Protein AF-R0I714-F1 (afdb_monomer)

Solvent-accessible surface area (backbone atoms only — not comparable to full-atom values): 9936 Å² total; per-residue (Å²): 133,70,72,75,66,57,67,72,64,49,61,64,54,53,51,52,48,55,52,47,51,56,50,51,52,51,59,64,67,69,52,61,65,63,54,53,50,52,55,47,52,52,50,51,52,53,51,48,51,53,49,47,53,62,53,69,53,57,69,71,61,50,58,74,69,67,48,55,86,75,44,85,78,57,79,64,61,63,54,65,54,48,54,62,49,51,50,52,53,49,51,53,48,51,52,52,50,49,52,51,51,48,61,71,73,42,77,63,95,84,40,68,73,78,76,47,61,96,81,62,38,73,67,66,54,86,66,41,77,78,64,80,80,79,93,74,74,83,76,80,90,53,58,78,53,70,67,58,50,50,46,70,74,67,46,71,90,73,76,120

Foldseek 3Di:
DVPVVVVVVPPVVVVVVVVVVVVVVVVVVPPPVVVVVVVVVVVVVVVVVVLCCVLPPDPVVVVVVVCVVVCPPPPDSVCSVVVVVVVVVVVVVVVVVVVVVCCVVDDDPPDVPVQDDPPAFDDPVVVVVVDPDDDDDDDPDGDDTPVNVCCVVPVCPPVD

Mean predicted aligned error: 18.08 Å

Structure (mmCIF, N/CA/C/O backbone):
data_AF-R0I714-F1
#
_entry.id   AF-R0I714-F1
#
loop_
_atom_site.group_PDB
_atom_site.id
_atom_site.type_symbol
_atom_site.label_atom_id
_atom_site.label_alt_id
_atom_site.label_comp_id
_atom_site.label_asym_id
_atom_site.label_entity_id
_atom_site.label_seq_id
_atom_site.pdbx_PDB_ins_code
_atom_site.Cartn_x
_atom_site.Cartn_y
_atom_site.Cartn_z
_atom_site.occupancy
_atom_site.B_iso_or_equiv
_atom_site.auth_seq_id
_atom_site.auth_comp_id
_atom_site.auth_asym_id
_atom_site.auth_atom_id
_atom_site.pdbx_PDB_model_num
ATOM 1 N N . MET A 1 1 ? -26.886 67.408 -9.185 1.00 51.81 1 MET A N 1
ATOM 2 C CA . MET A 1 1 ? -27.676 66.279 -8.641 1.00 51.81 1 MET A CA 1
ATOM 3 C C . MET A 1 1 ? -27.502 64.977 -9.432 1.00 51.81 1 MET A C 1
ATOM 5 O O . MET A 1 1 ? -28.109 63.992 -9.044 1.00 51.81 1 MET A O 1
ATOM 9 N N . GLU A 1 2 ? -26.657 64.922 -10.473 1.00 54.59 2 GLU A N 1
ATOM 10 C CA . GLU A 1 2 ? -26.394 63.680 -11.233 1.00 54.59 2 GLU A CA 1
ATOM 11 C C . GLU A 1 2 ? -25.050 63.003 -10.899 1.00 54.59 2 GLU A C 1
ATOM 13 O O . GLU A 1 2 ? -24.842 61.857 -11.273 1.00 54.59 2 GLU A O 1
ATOM 18 N N . GLU A 1 3 ? -24.162 63.650 -10.138 1.00 53.91 3 GLU A N 1
ATOM 19 C CA . GLU A 1 3 ? -22.820 63.111 -9.841 1.00 53.91 3 GLU A CA 1
ATOM 20 C C . GLU A 1 3 ? -22.815 62.071 -8.696 1.00 53.91 3 GLU A C 1
ATOM 22 O O . GLU A 1 3 ? -22.030 61.127 -8.697 1.00 53.91 3 GLU A O 1
ATOM 27 N N . GLU A 1 4 ? -23.776 62.155 -7.771 1.00 50.03 4 GLU A N 1
ATOM 28 C CA . GLU A 1 4 ? -23.933 61.211 -6.648 1.00 50.03 4 GLU A CA 1
ATOM 29 C C . GLU A 1 4 ? -24.564 59.864 -7.069 1.00 50.03 4 GLU A C 1
ATOM 31 O O . GLU A 1 4 ? -24.486 58.873 -6.342 1.00 50.03 4 GLU A O 1
ATOM 36 N N . ALA A 1 5 ? -25.178 59.789 -8.258 1.00 55.50 5 ALA A N 1
ATOM 37 C CA . ALA A 1 5 ? -25.836 58.573 -8.748 1.00 55.50 5 ALA A CA 1
ATOM 38 C C . ALA A 1 5 ? -24.865 57.580 -9.419 1.00 55.50 5 ALA A C 1
ATOM 40 O O . ALA A 1 5 ? -25.139 56.376 -9.454 1.00 55.50 5 ALA A O 1
ATOM 41 N N . ASP A 1 6 ? -23.716 58.052 -9.915 1.00 54.34 6 ASP A N 1
ATOM 42 C CA . ASP A 1 6 ? -22.727 57.206 -10.595 1.00 54.34 6 ASP A CA 1
ATOM 43 C C . ASP A 1 6 ? -21.733 56.539 -9.629 1.00 54.34 6 ASP A C 1
ATOM 45 O O . ASP A 1 6 ? -21.262 55.421 -9.885 1.00 54.34 6 ASP A O 1
ATOM 49 N N . LEU A 1 7 ? -21.488 57.141 -8.458 1.00 53.38 7 LEU A N 1
ATOM 50 C CA . LEU A 1 7 ? -20.601 56.574 -7.435 1.00 53.38 7 LEU A CA 1
ATOM 51 C C . LEU A 1 7 ? -21.144 55.257 -6.844 1.00 53.38 7 LEU A C 1
ATOM 53 O O . LEU A 1 7 ? -20.379 54.352 -6.502 1.00 53.38 7 LEU A O 1
ATOM 57 N N . ALA A 1 8 ? -22.471 55.095 -6.796 1.00 56.25 8 ALA A N 1
ATOM 58 C CA . ALA A 1 8 ? -23.137 53.916 -6.236 1.00 56.25 8 ALA A CA 1
ATOM 59 C C . ALA A 1 8 ? -23.210 52.712 -7.202 1.00 56.25 8 ALA A C 1
ATOM 61 O O . ALA A 1 8 ? -23.513 51.589 -6.786 1.00 56.25 8 ALA A O 1
ATOM 62 N N . LYS A 1 9 ? -22.906 52.902 -8.495 1.00 55.47 9 LYS A N 1
ATOM 63 C CA . LYS A 1 9 ? -22.974 51.850 -9.535 1.00 55.47 9 LYS A CA 1
ATOM 64 C C . LYS A 1 9 ? -21.632 51.142 -9.775 1.00 55.47 9 LYS A C 1
ATOM 66 O O . LYS A 1 9 ? -21.554 50.170 -10.536 1.00 55.47 9 LYS A O 1
ATOM 71 N N . SER A 1 10 ? -20.575 51.630 -9.133 1.00 56.62 10 SER A N 1
ATOM 72 C CA . SER A 1 10 ? -19.199 51.123 -9.198 1.00 56.62 10 SER A CA 1
ATOM 73 C C . SER A 1 10 ? -18.916 49.883 -8.319 1.00 56.62 10 SER A C 1
ATOM 75 O O . SER A 1 10 ? -18.269 48.951 -8.805 1.00 56.62 10 SER A O 1
ATOM 77 N N . PRO A 1 11 ? -19.454 49.747 -7.085 1.00 62.03 11 PRO A N 1
ATOM 78 C CA . PRO A 1 11 ? -19.055 48.670 -6.169 1.00 62.03 11 PRO A CA 1
ATOM 79 C C . PRO A 1 11 ? -19.379 47.267 -6.694 1.00 62.03 11 PRO A C 1
ATOM 81 O O . PRO A 1 11 ? -18.570 46.346 -6.605 1.00 62.03 11 PRO A O 1
ATOM 84 N N . ARG A 1 12 ? -20.557 47.102 -7.312 1.00 64.75 12 ARG A N 1
ATOM 85 C CA . ARG A 1 12 ? -21.018 45.802 -7.828 1.00 64.75 12 ARG A CA 1
ATOM 86 C C . ARG A 1 12 ? -20.243 45.337 -9.060 1.00 64.75 12 ARG A C 1
ATOM 88 O O . ARG A 1 12 ? -20.105 44.133 -9.263 1.00 64.75 12 ARG A O 1
ATOM 95 N N . ARG A 1 13 ? -19.734 46.269 -9.875 1.00 66.62 13 ARG A N 1
ATOM 96 C CA . ARG A 1 13 ? -18.876 45.948 -11.028 1.00 66.62 13 ARG A CA 1
ATOM 97 C C . ARG A 1 13 ? -17.530 45.407 -10.562 1.00 66.62 13 ARG A C 1
ATOM 99 O O . ARG A 1 13 ? -17.100 44.374 -11.060 1.00 66.62 13 ARG A O 1
ATOM 106 N N . ASN A 1 14 ? -16.935 46.046 -9.559 1.00 64.25 14 ASN A N 1
ATOM 107 C CA . ASN A 1 14 ? -15.678 45.592 -8.969 1.00 64.25 14 ASN A CA 1
ATOM 108 C C . ASN A 1 14 ? -15.841 44.237 -8.271 1.00 64.25 14 ASN A C 1
ATOM 110 O O . ASN A 1 14 ? -15.010 43.359 -8.457 1.00 64.25 14 ASN A O 1
ATOM 114 N N . LEU A 1 15 ? -16.956 44.005 -7.571 1.00 66.88 15 LEU A N 1
ATOM 115 C CA . LEU A 1 15 ? -17.212 42.726 -6.903 1.00 66.88 15 LEU A CA 1
ATOM 116 C C . LEU A 1 15 ? -17.439 41.565 -7.887 1.00 66.88 15 LEU A C 1
ATOM 118 O O . LEU A 1 15 ? -16.964 40.458 -7.652 1.00 66.88 15 LEU A O 1
ATOM 122 N N . ARG A 1 16 ? -18.133 41.809 -9.010 1.00 68.75 16 ARG A N 1
ATOM 123 C CA . ARG A 1 16 ? -18.274 40.807 -10.083 1.00 68.75 16 ARG A CA 1
ATOM 124 C C . ARG A 1 16 ? -16.946 40.516 -10.773 1.00 68.75 16 ARG A C 1
ATOM 126 O O . ARG A 1 16 ? -16.712 39.370 -11.128 1.00 68.75 16 ARG A O 1
ATOM 133 N N . ARG A 1 17 ? -16.095 41.530 -10.936 1.00 67.94 17 ARG A N 1
ATOM 134 C CA . ARG A 1 17 ? -14.755 41.378 -11.510 1.00 67.94 17 ARG A CA 1
ATOM 135 C C . ARG A 1 17 ? -13.843 40.566 -10.590 1.00 67.94 17 ARG A C 1
ATOM 137 O O . ARG A 1 17 ? -13.312 39.565 -11.029 1.00 67.94 17 ARG A O 1
ATOM 144 N N . ILE A 1 18 ? -13.792 40.902 -9.299 1.00 66.19 18 ILE A N 1
ATOM 145 C CA . ILE A 1 18 ? -13.013 40.167 -8.285 1.00 66.19 18 ILE A CA 1
ATOM 146 C C . ILE A 1 18 ? -13.509 38.723 -8.136 1.00 66.19 18 ILE A C 1
ATOM 148 O O . ILE A 1 18 ? -12.709 37.803 -8.002 1.00 66.19 18 ILE A O 1
ATOM 152 N N . LYS A 1 19 ? -14.829 38.498 -8.179 1.00 70.44 19 LYS A N 1
ATOM 153 C CA . LYS A 1 19 ? -15.388 37.142 -8.122 1.00 70.44 19 LYS A CA 1
ATOM 154 C C . LYS A 1 19 ? -15.152 36.350 -9.413 1.00 70.44 19 LYS A C 1
ATOM 156 O O . LYS A 1 19 ? -15.001 35.139 -9.334 1.00 70.44 19 LYS A O 1
ATOM 161 N N . GLY A 1 20 ? -15.127 37.013 -10.570 1.00 63.97 20 GLY A N 1
ATOM 162 C CA . GLY A 1 20 ? -14.794 36.403 -11.859 1.00 63.97 20 GLY A CA 1
ATOM 163 C C . GLY A 1 20 ? -13.321 36.009 -11.949 1.00 63.97 20 GLY A C 1
ATOM 164 O O . GLY A 1 20 ? -13.039 34.857 -12.260 1.00 63.97 20 GLY A O 1
ATOM 165 N N . ASP A 1 21 ? -12.419 36.921 -11.577 1.00 68.62 21 ASP A N 1
ATOM 166 C CA . ASP A 1 21 ? -10.972 36.675 -11.530 1.00 68.62 21 ASP A CA 1
ATOM 167 C C . ASP A 1 21 ? -10.657 35.565 -10.513 1.00 68.62 21 ASP A C 1
ATOM 169 O O . ASP A 1 21 ? -10.041 34.570 -10.864 1.00 68.62 21 ASP A O 1
ATOM 173 N N . GLY A 1 22 ? -11.218 35.617 -9.296 1.00 61.88 22 GLY A N 1
ATOM 174 C CA . GLY A 1 22 ? -11.010 34.561 -8.294 1.00 61.88 22 GLY A CA 1
ATOM 175 C C . GLY A 1 22 ? -11.587 33.184 -8.670 1.00 61.88 22 GLY A C 1
ATOM 176 O O . GLY A 1 22 ? -11.073 32.156 -8.225 1.00 61.88 22 GLY A O 1
ATOM 177 N N . MET A 1 23 ? -12.640 33.130 -9.496 1.00 63.75 23 MET A N 1
ATOM 178 C CA . MET A 1 23 ? -13.200 31.870 -10.014 1.00 63.75 23 MET A CA 1
ATOM 179 C C . MET A 1 23 ? -12.353 31.309 -11.170 1.00 63.75 23 MET A C 1
ATOM 181 O O . MET A 1 23 ? -12.155 30.102 -11.258 1.00 63.75 23 MET A O 1
ATOM 185 N N . GLN A 1 24 ? -11.818 32.176 -12.035 1.00 61.81 24 GLN A N 1
ATOM 186 C CA . GLN A 1 24 ? -10.917 31.784 -13.124 1.00 61.81 24 GLN A CA 1
ATOM 187 C C . GLN A 1 24 ? -9.542 31.358 -12.605 1.00 61.81 24 GLN A C 1
ATOM 189 O O . GLN A 1 24 ? -8.997 30.359 -13.072 1.00 61.81 24 GLN A O 1
ATOM 194 N N . ASP A 1 25 ? -9.020 32.048 -11.594 1.00 61.53 25 ASP A N 1
ATOM 195 C CA . ASP A 1 25 ? -7.762 31.701 -10.939 1.00 61.53 25 ASP A CA 1
ATOM 196 C C . ASP A 1 25 ? -7.883 30.355 -10.213 1.00 61.53 25 ASP A C 1
ATOM 198 O O . ASP A 1 25 ? -6.986 29.520 -10.300 1.00 61.53 25 ASP A O 1
ATOM 202 N N . SER A 1 26 ? -9.021 30.081 -9.564 1.00 59.53 26 SER A N 1
ATOM 203 C CA . SER A 1 26 ? -9.271 28.778 -8.928 1.00 59.53 26 SER A CA 1
ATOM 204 C C . SER A 1 26 ? -9.474 27.641 -9.939 1.00 59.53 26 SER A C 1
ATOM 206 O O . SER A 1 26 ? -8.970 26.542 -9.708 1.00 59.53 26 SER A O 1
ATOM 208 N N . GLU A 1 27 ? -10.103 27.886 -11.094 1.00 60.78 27 GLU A N 1
ATOM 209 C CA . GLU A 1 27 ? -10.151 26.914 -12.198 1.00 60.78 27 GLU A CA 1
ATOM 210 C C . GLU A 1 27 ? -8.773 26.672 -12.834 1.00 60.78 27 GLU A C 1
ATOM 212 O O . GLU A 1 27 ? -8.447 25.529 -13.167 1.00 60.78 27 GLU A O 1
ATOM 217 N N . MET A 1 28 ? -7.936 27.707 -12.966 1.00 57.12 28 MET A N 1
ATOM 218 C CA . MET A 1 28 ? -6.572 27.590 -13.494 1.00 57.12 28 MET A CA 1
ATOM 219 C C . MET A 1 28 ? -5.634 26.866 -12.507 1.00 57.12 28 MET A C 1
ATOM 221 O O . MET A 1 28 ? -4.782 26.084 -12.928 1.00 57.12 28 MET A O 1
ATOM 225 N N . ILE A 1 29 ? -5.841 27.036 -11.195 1.00 56.34 29 ILE A N 1
ATOM 226 C CA . ILE A 1 29 ? -5.113 26.331 -10.121 1.00 56.34 29 ILE A CA 1
ATOM 227 C C . ILE A 1 29 ? -5.559 24.859 -9.987 1.00 56.34 29 ILE A C 1
ATOM 229 O O . ILE A 1 29 ? -4.813 24.031 -9.467 1.00 56.34 29 ILE A O 1
ATOM 233 N N . SER A 1 30 ? -6.735 24.491 -10.505 1.00 58.34 30 SER A N 1
ATOM 234 C CA . SER A 1 30 ? -7.341 23.163 -10.308 1.00 58.34 30 SER A CA 1
ATOM 235 C C . SER A 1 30 ? -6.846 22.029 -11.222 1.00 58.34 30 SER A C 1
ATOM 237 O O . SER A 1 30 ? -7.356 20.920 -11.104 1.00 58.34 30 SER A O 1
ATOM 239 N N . LYS A 1 31 ? -5.880 22.248 -12.125 1.00 64.00 31 LYS A N 1
ATOM 240 C CA . LYS A 1 31 ? -5.484 21.234 -13.136 1.00 64.00 31 LYS A CA 1
ATOM 241 C C . LYS A 1 31 ? -4.000 20.836 -13.256 1.00 64.00 31 LYS A C 1
ATOM 243 O O . LYS A 1 31 ? -3.709 19.977 -14.088 1.00 64.00 31 LYS A O 1
ATOM 248 N N . PRO A 1 32 ? -3.024 21.359 -12.483 1.00 69.19 32 PRO A N 1
ATOM 249 C CA . PRO A 1 32 ? -1.642 20.917 -12.653 1.00 69.19 32 PRO A CA 1
ATOM 250 C C . PRO A 1 32 ? -1.417 19.489 -12.125 1.00 69.19 32 PRO A C 1
ATOM 252 O O . PRO A 1 32 ? -0.618 18.744 -12.688 1.00 69.19 32 PRO A O 1
ATOM 255 N N . TYR A 1 33 ? -2.134 19.072 -11.075 1.00 76.00 33 TYR A N 1
ATOM 256 C CA . TYR A 1 33 ? -1.906 17.777 -10.419 1.00 76.00 33 TYR A CA 1
ATOM 257 C C . TYR A 1 33 ? -2.328 16.571 -11.271 1.00 76.00 33 TYR A C 1
ATOM 259 O O . TYR A 1 33 ? -1.692 15.524 -11.177 1.00 76.00 33 TYR A O 1
ATOM 267 N N . GLU A 1 34 ? -3.340 16.705 -12.133 1.00 83.62 34 GLU A N 1
ATOM 268 C CA . GLU A 1 34 ? -3.769 15.626 -13.037 1.00 83.62 34 GLU A CA 1
ATOM 269 C C . GLU A 1 34 ? -2.674 15.295 -14.057 1.00 83.62 34 GLU A C 1
ATOM 271 O O . GLU A 1 34 ? -2.371 14.128 -14.308 1.00 83.62 34 GLU A O 1
ATOM 276 N N . VAL A 1 35 ? -2.013 16.329 -14.587 1.00 88.69 35 VAL A N 1
ATOM 277 C CA . VAL A 1 35 ? -0.918 16.179 -15.552 1.00 88.69 35 VAL A CA 1
ATOM 278 C C . VAL A 1 35 ? 0.316 15.584 -14.879 1.00 88.69 35 VAL A C 1
ATOM 280 O O . VAL A 1 35 ? 0.904 14.644 -15.412 1.00 88.69 35 VAL A O 1
ATOM 283 N N . TYR A 1 36 ? 0.690 16.068 -13.689 1.00 90.88 36 TYR A N 1
ATOM 284 C CA . TYR A 1 36 ? 1.805 15.483 -12.936 1.00 90.88 36 TYR A CA 1
ATOM 285 C C . TYR A 1 36 ? 1.534 14.028 -12.543 1.00 90.88 36 TYR A C 1
ATOM 287 O O . TYR A 1 36 ? 2.438 13.200 -12.638 1.00 90.88 36 TYR A O 1
ATOM 295 N N . GLY A 1 37 ? 0.298 13.696 -12.162 1.00 90.75 37 GLY A N 1
ATOM 296 C CA . GLY A 1 37 ? -0.116 12.324 -11.872 1.00 90.75 37 GLY A CA 1
ATOM 297 C C . GLY A 1 37 ? -0.037 11.422 -13.102 1.00 90.75 37 GLY A C 1
ATOM 298 O O . GLY A 1 37 ? 0.505 10.321 -13.022 1.00 90.75 37 GLY A O 1
ATOM 299 N N . PHE A 1 38 ? -0.493 11.905 -14.259 1.00 92.44 38 PHE A N 1
ATOM 300 C CA . PHE A 1 38 ? -0.419 11.164 -15.516 1.00 92.44 38 PHE A CA 1
ATOM 301 C C . PHE A 1 38 ? 1.030 10.913 -15.951 1.00 92.44 38 PHE A C 1
ATOM 303 O O . PHE A 1 38 ? 1.421 9.765 -16.165 1.00 92.44 38 PHE A O 1
ATOM 310 N N . VAL A 1 39 ? 1.855 11.963 -16.008 1.00 95.56 39 VAL A N 1
ATOM 311 C CA . VAL A 1 39 ? 3.276 11.849 -16.372 1.00 95.56 39 VAL A CA 1
ATOM 312 C C . VAL A 1 39 ? 4.016 10.966 -15.368 1.00 95.56 39 VAL A C 1
ATOM 314 O O . VAL A 1 39 ? 4.766 10.075 -15.766 1.00 95.56 39 VAL A O 1
ATOM 317 N N . GLY A 1 40 ? 3.754 11.157 -14.073 1.00 94.06 40 GLY A N 1
ATOM 318 C CA . GLY A 1 40 ? 4.297 10.333 -13.001 1.00 94.06 40 GLY A CA 1
ATOM 319 C C . GLY A 1 40 ? 3.922 8.860 -13.150 1.00 94.06 40 GLY A C 1
ATOM 320 O O . GLY A 1 40 ? 4.790 8.010 -12.991 1.00 94.06 40 GLY A O 1
ATOM 321 N N . SER A 1 41 ? 2.676 8.550 -13.523 1.00 94.62 41 SER A N 1
ATOM 322 C CA . SER A 1 41 ? 2.208 7.170 -13.714 1.00 94.62 41 SER A CA 1
ATOM 323 C C . SER A 1 41 ? 2.911 6.452 -14.871 1.00 94.62 41 SER A C 1
ATOM 325 O O . SER A 1 41 ? 3.285 5.288 -14.748 1.00 94.62 41 SER A O 1
ATOM 327 N N . ILE A 1 42 ? 3.165 7.145 -15.984 1.00 96.31 42 ILE A N 1
ATOM 328 C CA . ILE A 1 42 ? 3.912 6.568 -17.110 1.00 96.31 42 ILE A CA 1
ATOM 329 C C . ILE A 1 42 ? 5.368 6.350 -16.699 1.00 96.31 42 ILE A C 1
ATOM 331 O O . ILE A 1 42 ? 5.945 5.295 -16.965 1.00 96.31 42 ILE A O 1
ATOM 335 N N . LEU A 1 43 ? 5.956 7.336 -16.021 1.00 97.06 43 LEU A N 1
ATOM 336 C CA . LEU A 1 43 ? 7.350 7.295 -15.603 1.00 97.06 43 LEU A CA 1
ATOM 337 C C . LEU A 1 43 ? 7.593 6.188 -14.569 1.00 97.06 43 LEU A C 1
ATOM 339 O O . LEU A 1 43 ? 8.600 5.492 -14.666 1.00 97.06 43 LEU A O 1
ATOM 343 N N . THR A 1 44 ? 6.657 5.950 -13.645 1.00 94.88 44 THR A N 1
ATOM 344 C CA . THR A 1 44 ? 6.742 4.837 -12.688 1.00 94.88 44 THR A CA 1
ATOM 345 C C . THR A 1 44 ? 6.607 3.482 -13.367 1.00 94.88 44 THR A C 1
ATOM 347 O O . THR A 1 44 ? 7.384 2.585 -13.044 1.00 94.88 44 THR A O 1
ATOM 350 N N . VAL A 1 45 ? 5.697 3.316 -14.333 1.00 95.12 45 VAL A N 1
ATOM 351 C CA . VAL A 1 45 ? 5.572 2.066 -15.105 1.00 95.12 45 VAL A CA 1
ATOM 352 C C . VAL A 1 45 ? 6.855 1.781 -15.886 1.00 95.12 45 VAL A C 1
ATOM 354 O O . VAL A 1 45 ? 7.419 0.695 -15.760 1.00 95.12 45 VAL A O 1
ATOM 357 N N . VAL A 1 46 ? 7.362 2.760 -16.641 1.00 95.75 46 VAL A N 1
ATOM 358 C CA . VAL A 1 46 ? 8.594 2.605 -17.431 1.00 95.75 46 VAL A CA 1
ATOM 359 C C . VAL A 1 46 ? 9.795 2.323 -16.529 1.00 95.75 46 VAL A C 1
ATOM 361 O O . VAL A 1 46 ? 10.540 1.375 -16.780 1.00 95.75 46 VAL A O 1
ATOM 364 N N . ALA A 1 47 ? 9.965 3.091 -15.449 1.00 91.88 47 ALA A N 1
ATOM 365 C CA . ALA A 1 47 ? 11.046 2.880 -14.492 1.00 91.88 47 ALA A CA 1
ATOM 366 C C . ALA A 1 47 ? 10.963 1.495 -13.838 1.00 91.88 47 ALA A C 1
ATOM 368 O O . ALA A 1 47 ? 11.986 0.836 -13.675 1.00 91.88 47 ALA A O 1
ATOM 369 N N . THR A 1 48 ? 9.754 1.022 -13.524 1.00 88.62 48 THR A N 1
ATOM 370 C CA . THR A 1 48 ? 9.533 -0.304 -12.936 1.00 88.62 48 THR A CA 1
ATOM 371 C C . THR A 1 48 ? 9.891 -1.411 -13.922 1.00 88.62 48 THR A C 1
ATOM 373 O O . THR A 1 48 ? 10.564 -2.361 -13.542 1.00 88.62 48 THR A O 1
ATOM 376 N N . VAL A 1 49 ? 9.519 -1.291 -15.198 1.00 89.88 49 VAL A N 1
ATOM 377 C CA . VAL A 1 49 ? 9.900 -2.276 -16.225 1.00 89.88 49 VAL A CA 1
ATOM 378 C C . VAL A 1 49 ? 11.421 -2.333 -16.389 1.00 89.88 49 VAL A C 1
ATOM 380 O O . VAL A 1 49 ? 11.989 -3.423 -16.372 1.00 89.88 49 VAL A O 1
ATOM 383 N N . ILE A 1 50 ? 12.097 -1.183 -16.475 1.00 87.69 50 ILE A N 1
ATOM 384 C CA . ILE A 1 50 ? 13.567 -1.120 -16.559 1.00 87.69 50 ILE A CA 1
ATOM 385 C C . ILE A 1 50 ? 14.210 -1.731 -15.305 1.00 87.69 50 ILE A C 1
ATOM 387 O O . ILE A 1 50 ? 15.150 -2.518 -15.413 1.00 87.69 50 ILE A O 1
ATOM 391 N N . PHE A 1 51 ? 13.680 -1.414 -14.122 1.00 84.06 51 PHE A N 1
ATOM 392 C CA . PHE A 1 51 ? 14.143 -1.956 -12.847 1.00 84.06 51 PHE A CA 1
ATOM 393 C C . PHE A 1 51 ? 13.985 -3.479 -12.765 1.00 84.06 51 PHE A C 1
ATOM 395 O O . PHE A 1 51 ? 14.905 -4.164 -12.323 1.00 84.06 51 PHE A O 1
ATOM 402 N N . LEU A 1 52 ? 12.859 -4.024 -13.231 1.00 83.56 52 LEU A N 1
ATOM 403 C CA . LEU A 1 52 ? 12.625 -5.467 -13.277 1.00 83.56 52 LEU A CA 1
ATOM 404 C C . LEU A 1 52 ? 13.562 -6.148 -14.276 1.00 83.56 52 LEU A C 1
ATOM 406 O O . LEU A 1 52 ? 14.178 -7.153 -13.937 1.00 83.56 52 LEU A O 1
ATOM 410 N N . ILE A 1 53 ? 13.734 -5.591 -15.478 1.00 84.00 53 ILE A N 1
ATOM 411 C CA . ILE A 1 53 ? 14.689 -6.126 -16.459 1.00 84.00 53 ILE A CA 1
ATOM 412 C C . ILE A 1 53 ? 16.092 -6.175 -15.847 1.00 84.00 53 ILE A C 1
ATOM 414 O O . ILE A 1 53 ? 16.763 -7.198 -15.937 1.00 84.00 53 ILE A O 1
ATOM 418 N N . TRP A 1 54 ? 16.514 -5.108 -15.169 1.00 81.75 54 TRP A N 1
ATOM 419 C CA . TRP A 1 54 ? 17.803 -5.059 -14.488 1.00 81.75 54 TRP A CA 1
ATOM 420 C C . TRP A 1 54 ? 17.918 -6.084 -13.338 1.00 81.75 54 TRP A C 1
ATOM 422 O O . TRP A 1 54 ? 18.924 -6.790 -13.241 1.00 81.75 54 TRP A O 1
ATOM 432 N N . GLY A 1 55 ? 16.888 -6.202 -12.493 1.00 81.50 55 GLY A N 1
ATOM 433 C CA . GLY A 1 55 ? 16.878 -7.101 -11.335 1.00 81.50 55 GLY A CA 1
ATOM 434 C C . GLY A 1 55 ? 16.815 -8.590 -11.696 1.00 81.50 55 GLY A C 1
ATOM 435 O O . GLY A 1 55 ? 17.408 -9.408 -10.995 1.00 81.50 55 GLY A O 1
ATOM 436 N N . TYR A 1 56 ? 16.145 -8.941 -12.798 1.00 77.62 56 TYR A N 1
ATOM 437 C CA . TYR A 1 56 ? 15.971 -10.326 -13.256 1.00 77.62 56 TYR A CA 1
ATOM 438 C C . TYR A 1 56 ? 16.946 -10.746 -14.368 1.00 77.62 56 TYR A C 1
ATOM 440 O O . TYR A 1 56 ? 17.028 -11.935 -14.681 1.00 77.62 56 TYR A O 1
ATOM 448 N N . ALA A 1 57 ? 17.704 -9.821 -14.968 1.00 77.44 57 ALA A N 1
ATOM 449 C CA . ALA A 1 57 ? 18.703 -10.171 -15.974 1.00 77.44 57 ALA A CA 1
ATOM 450 C C . ALA A 1 57 ? 19.819 -11.052 -15.367 1.00 77.44 57 ALA A C 1
ATOM 452 O O . ALA A 1 57 ? 20.437 -10.670 -14.359 1.00 77.44 57 ALA A O 1
ATOM 453 N N . PRO A 1 58 ? 20.132 -12.212 -15.977 1.00 72.81 58 PRO A N 1
ATOM 454 C CA . PRO A 1 58 ? 21.217 -13.068 -15.513 1.00 72.81 58 PRO A CA 1
ATOM 455 C C . PRO A 1 58 ? 22.572 -12.372 -15.710 1.00 72.81 58 PRO A C 1
ATOM 457 O O . PRO A 1 58 ? 22.775 -11.632 -16.672 1.00 72.81 58 PRO A O 1
ATOM 460 N N . GLU A 1 59 ? 23.515 -12.617 -14.796 1.00 66.94 59 GLU A N 1
ATOM 461 C CA . GLU A 1 59 ? 24.871 -12.033 -14.820 1.00 66.94 59 GLU A CA 1
ATOM 462 C C . GLU A 1 59 ? 25.608 -12.266 -16.145 1.00 66.94 59 GLU A C 1
ATOM 464 O O . GLU A 1 59 ? 26.258 -11.358 -16.654 1.00 66.94 59 GLU A O 1
ATOM 469 N N . MET A 1 60 ? 25.375 -13.413 -16.783 1.00 63.53 60 MET A N 1
ATOM 470 C CA . MET A 1 60 ? 25.973 -13.777 -18.072 1.00 63.53 60 MET A CA 1
ATOM 471 C C . MET A 1 60 ? 25.626 -12.792 -19.208 1.00 63.53 60 MET A C 1
ATOM 473 O O . MET A 1 60 ? 26.458 -12.514 -20.069 1.00 63.53 60 MET A O 1
ATOM 477 N N . LEU A 1 61 ? 24.409 -12.228 -19.215 1.00 64.38 61 LEU A N 1
ATOM 478 C CA . LEU A 1 61 ? 23.991 -11.241 -20.223 1.00 64.38 61 LEU A CA 1
ATOM 479 C C . LEU A 1 61 ? 24.636 -9.871 -19.973 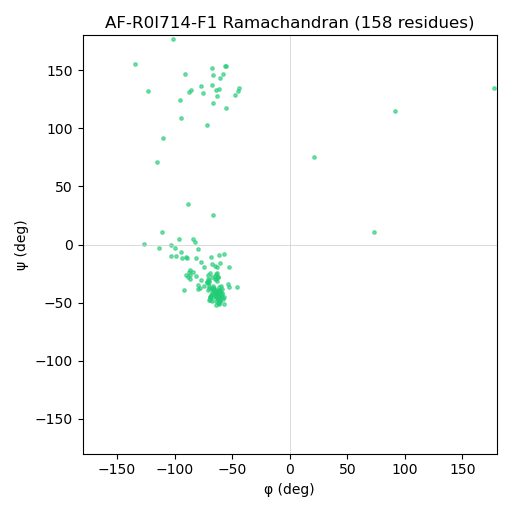1.00 64.38 61 LEU A C 1
ATOM 481 O O . LEU A 1 61 ? 25.015 -9.183 -20.920 1.00 64.38 61 LEU A O 1
ATOM 485 N N . LEU A 1 62 ? 24.814 -9.500 -18.705 1.00 64.94 62 LEU A N 1
ATOM 486 C CA . LEU A 1 62 ? 25.435 -8.238 -18.292 1.00 64.94 62 LEU A CA 1
ATOM 487 C C . LEU A 1 62 ? 26.940 -8.212 -18.591 1.00 64.94 62 LEU A C 1
ATOM 489 O O . LEU A 1 62 ? 27.463 -7.182 -19.020 1.00 64.94 62 LEU A O 1
ATOM 493 N N . GLU A 1 63 ? 27.613 -9.351 -18.427 1.00 64.56 63 GLU A N 1
ATOM 494 C CA . GLU A 1 63 ? 29.021 -9.527 -18.796 1.00 64.56 63 GLU A CA 1
ATOM 495 C C . GLU A 1 63 ? 29.227 -9.422 -20.315 1.00 64.56 63 GLU A C 1
ATOM 497 O O . GLU A 1 63 ? 30.163 -8.759 -20.765 1.00 64.56 63 GLU A O 1
ATOM 502 N N . SER A 1 64 ? 28.314 -9.989 -21.115 1.00 62.84 64 SER A N 1
ATOM 503 C CA . SER A 1 64 ? 28.391 -9.952 -22.585 1.00 62.84 64 SER A CA 1
ATOM 504 C C . SER A 1 64 ? 28.163 -8.561 -23.202 1.00 62.84 64 SER A C 1
ATOM 506 O O . SER A 1 64 ? 28.663 -8.279 -24.288 1.00 62.84 64 SER A O 1
ATOM 508 N N . LEU A 1 65 ? 27.449 -7.669 -22.504 1.00 66.06 65 LEU A N 1
ATOM 509 C CA . LEU A 1 65 ? 27.120 -6.311 -22.960 1.00 66.06 65 LEU A CA 1
ATOM 510 C C . LEU A 1 65 ? 28.232 -5.276 -22.686 1.00 66.06 65 LEU A C 1
ATOM 512 O O . LEU A 1 65 ? 28.040 -4.088 -22.935 1.00 66.06 65 LEU A O 1
ATOM 516 N N . GLY A 1 66 ? 29.398 -5.694 -22.175 1.00 59.53 66 GLY A N 1
ATOM 517 C CA . GLY A 1 66 ? 30.556 -4.809 -21.972 1.00 59.53 66 GLY A CA 1
ATOM 518 C C . GLY A 1 66 ? 30.422 -3.823 -20.803 1.00 59.53 66 GLY A C 1
ATOM 519 O O . GLY A 1 66 ? 31.259 -2.939 -20.637 1.00 59.53 66 GLY A O 1
ATOM 520 N N . ILE A 1 67 ? 29.407 -3.985 -19.949 1.00 58.47 67 ILE A N 1
ATOM 521 C CA . ILE A 1 67 ? 29.120 -3.090 -18.810 1.00 58.47 67 ILE A CA 1
ATOM 522 C C . ILE A 1 67 ? 30.028 -3.392 -17.594 1.00 58.47 67 ILE A C 1
ATOM 524 O O . ILE A 1 67 ? 30.031 -2.662 -16.605 1.00 58.47 67 ILE A O 1
ATOM 528 N N . SER A 1 68 ? 30.866 -4.431 -17.685 1.00 56.50 68 SER A N 1
ATOM 529 C CA . SER A 1 68 ? 31.798 -4.900 -16.645 1.00 56.50 68 SER A CA 1
ATOM 530 C C . SER A 1 68 ? 32.724 -3.802 -16.083 1.00 56.50 68 SER A C 1
ATOM 532 O O . SER A 1 68 ? 32.952 -3.753 -14.875 1.00 56.50 68 SER A O 1
ATOM 534 N N . HIS A 1 69 ? 33.187 -2.855 -16.909 1.00 56.41 69 HIS A N 1
ATOM 535 C CA . HIS A 1 69 ? 34.096 -1.787 -16.459 1.00 56.41 69 HIS A CA 1
ATOM 536 C C . HIS A 1 69 ? 33.415 -0.737 -15.555 1.00 56.41 69 HIS A C 1
ATOM 538 O O . HIS A 1 69 ? 34.069 -0.141 -14.706 1.00 56.41 69 HIS A O 1
ATOM 544 N N . TYR A 1 70 ? 32.098 -0.544 -15.689 1.00 56.53 70 TYR A N 1
ATOM 545 C CA . TYR A 1 70 ? 31.305 0.369 -14.848 1.00 56.53 70 TYR A CA 1
ATOM 546 C C . TYR A 1 70 ? 30.663 -0.349 -13.641 1.00 56.53 70 TYR A C 1
ATOM 548 O O . TYR A 1 70 ? 30.160 0.296 -12.723 1.00 56.53 70 TYR A O 1
ATOM 556 N N . TYR A 1 71 ? 30.679 -1.688 -13.627 1.00 58.25 71 TYR A N 1
ATOM 557 C CA . TYR A 1 71 ? 29.923 -2.525 -12.688 1.00 58.25 71 TYR A CA 1
ATOM 558 C C . TYR A 1 71 ? 30.652 -2.892 -11.390 1.00 58.25 71 TYR A C 1
ATOM 560 O O . TYR A 1 71 ? 30.006 -3.379 -10.465 1.00 58.25 71 TYR A O 1
ATOM 568 N N . TYR A 1 72 ? 31.959 -2.633 -11.267 1.00 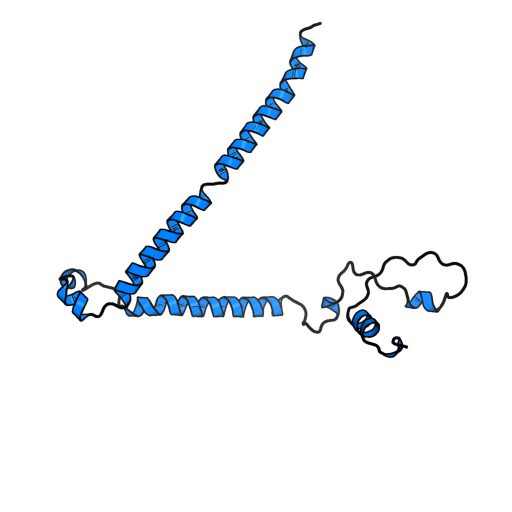57.31 72 TYR A N 1
ATOM 569 C CA . TYR A 1 72 ? 32.713 -2.932 -10.035 1.00 57.31 72 TYR A CA 1
ATOM 570 C C . TYR A 1 72 ? 32.198 -2.180 -8.790 1.00 57.31 72 TYR A C 1
ATOM 572 O O . TYR A 1 72 ? 32.494 -2.577 -7.666 1.00 57.31 72 TYR A O 1
ATOM 580 N N . TYR A 1 73 ? 31.392 -1.130 -8.983 1.00 60.75 73 TYR A N 1
ATOM 581 C CA . TYR A 1 73 ? 30.743 -0.350 -7.923 1.00 60.75 73 TYR A CA 1
ATOM 582 C C . TYR A 1 73 ? 29.217 -0.540 -7.863 1.00 60.75 73 TYR A C 1
ATOM 584 O O . TYR A 1 73 ? 28.528 0.220 -7.182 1.00 60.75 73 TYR A O 1
ATOM 592 N N . TYR A 1 74 ? 28.660 -1.521 -8.581 1.00 67.75 74 TYR A N 1
ATOM 593 C CA . TYR A 1 74 ? 27.213 -1.685 -8.679 1.00 67.75 74 TYR A CA 1
ATOM 594 C C . TYR A 1 74 ? 26.623 -2.290 -7.379 1.00 67.75 74 TYR A C 1
ATOM 596 O O . TYR A 1 74 ? 27.120 -3.312 -6.899 1.00 67.75 74 TYR A O 1
ATOM 604 N N . PRO A 1 75 ? 25.555 -1.712 -6.791 1.00 67.62 75 PRO A N 1
ATOM 605 C CA . PRO A 1 75 ? 24.918 -2.261 -5.594 1.00 67.62 75 PRO A CA 1
ATOM 606 C C . PRO A 1 75 ? 24.303 -3.644 -5.852 1.00 67.62 75 PRO A C 1
ATOM 608 O O . PRO A 1 75 ? 23.581 -3.848 -6.820 1.00 67.62 75 PRO A O 1
ATOM 611 N N . ASN A 1 76 ? 24.558 -4.600 -4.957 1.00 73.25 76 ASN A N 1
ATOM 612 C CA . ASN A 1 76 ? 24.091 -5.987 -5.072 1.00 73.25 76 ASN A CA 1
ATOM 613 C C . ASN A 1 76 ? 22.604 -6.088 -5.500 1.00 73.25 76 ASN A C 1
ATOM 615 O O . ASN A 1 76 ? 21.739 -5.451 -4.894 1.00 73.25 76 ASN A O 1
ATOM 619 N N . LYS A 1 77 ? 22.297 -6.944 -6.493 1.00 77.62 77 LYS A N 1
ATOM 620 C CA . LYS A 1 77 ? 20.930 -7.248 -6.974 1.00 77.62 77 LYS A CA 1
ATOM 621 C C . LYS A 1 77 ? 19.961 -7.660 -5.867 1.00 77.62 77 LYS A C 1
ATOM 623 O O . LYS A 1 77 ? 18.755 -7.524 -6.040 1.00 77.62 77 LYS A O 1
ATOM 628 N N . TYR A 1 78 ? 20.468 -8.087 -4.711 1.00 80.06 78 TYR A N 1
ATOM 629 C CA . TYR A 1 78 ? 19.685 -8.287 -3.492 1.00 80.06 78 TYR A CA 1
ATOM 630 C C . TYR A 1 78 ? 18.729 -7.121 -3.184 1.00 80.06 78 TYR A C 1
ATOM 632 O O . TYR A 1 78 ? 17.599 -7.352 -2.757 1.00 80.06 78 TYR A O 1
ATOM 640 N N . TRP A 1 79 ? 19.127 -5.875 -3.462 1.00 81.06 79 TRP A N 1
ATOM 641 C CA . TRP A 1 79 ? 18.274 -4.701 -3.253 1.00 81.06 79 TRP A CA 1
ATOM 642 C C . TRP A 1 79 ? 16.993 -4.710 -4.098 1.00 81.06 79 TRP A C 1
ATOM 644 O O . TRP A 1 79 ? 15.977 -4.176 -3.650 1.00 81.06 79 TRP A O 1
ATOM 654 N N . ALA A 1 80 ? 17.005 -5.367 -5.263 1.00 83.38 80 ALA A N 1
ATOM 655 C CA . ALA A 1 80 ? 15.821 -5.520 -6.107 1.00 83.38 80 ALA A CA 1
ATOM 656 C C . ALA A 1 80 ? 14.709 -6.326 -5.420 1.00 83.38 80 ALA A C 1
ATOM 658 O O . ALA A 1 80 ? 13.530 -6.066 -5.643 1.00 83.38 80 ALA A O 1
ATOM 659 N N . LEU A 1 81 ? 15.087 -7.271 -4.555 1.00 82.31 81 LEU A N 1
ATOM 660 C CA . LEU A 1 81 ? 14.169 -8.078 -3.754 1.00 82.31 81 LEU A CA 1
ATOM 661 C C . LEU A 1 81 ? 13.904 -7.451 -2.380 1.00 82.31 81 LEU A C 1
ATOM 663 O O . LEU A 1 81 ? 12.773 -7.464 -1.896 1.00 82.31 81 LEU A O 1
ATOM 667 N N . ALA A 1 82 ? 14.942 -6.888 -1.759 1.00 86.69 82 ALA A N 1
ATOM 668 C CA . ALA A 1 82 ? 14.850 -6.316 -0.425 1.00 86.69 82 ALA A CA 1
ATOM 669 C C . ALA A 1 82 ? 13.855 -5.151 -0.379 1.00 86.69 82 ALA A C 1
ATOM 671 O O . ALA A 1 82 ? 13.020 -5.111 0.517 1.00 86.69 82 ALA A O 1
ATOM 672 N N . MET A 1 83 ? 13.890 -4.234 -1.354 1.00 86.25 83 MET A N 1
ATOM 673 C CA . MET A 1 83 ? 13.030 -3.042 -1.358 1.00 86.25 83 MET A CA 1
ATOM 674 C C . MET A 1 83 ? 11.524 -3.386 -1.405 1.00 86.25 83 MET A C 1
ATOM 676 O O . MET A 1 83 ? 10.798 -2.924 -0.521 1.00 86.25 83 MET A O 1
ATOM 680 N N . PRO A 1 84 ? 11.029 -4.232 -2.336 1.00 87.00 84 PRO A N 1
ATOM 681 C CA . PRO A 1 84 ? 9.635 -4.685 -2.319 1.00 87.00 84 PRO A CA 1
ATOM 682 C C . PRO A 1 84 ? 9.250 -5.420 -1.033 1.00 87.00 84 PRO A C 1
ATOM 684 O O . PRO A 1 84 ? 8.147 -5.232 -0.520 1.00 87.00 84 PRO A O 1
ATOM 687 N N . LEU A 1 85 ? 10.156 -6.240 -0.493 1.00 91.69 85 LEU A N 1
ATOM 688 C CA . LEU A 1 85 ? 9.892 -7.018 0.714 1.00 91.69 85 LEU A CA 1
ATOM 689 C C . LEU A 1 85 ? 9.791 -6.122 1.956 1.00 91.69 85 LEU A C 1
ATOM 691 O O . LEU A 1 85 ? 8.840 -6.256 2.723 1.00 91.69 85 LEU A O 1
ATOM 695 N N . TYR A 1 86 ? 10.703 -5.160 2.122 1.00 93.06 86 TYR A N 1
ATOM 696 C CA . TYR A 1 86 ? 10.626 -4.155 3.185 1.00 93.06 86 TYR A CA 1
ATOM 697 C C . TYR A 1 86 ? 9.358 -3.311 3.077 1.00 93.06 86 TYR A C 1
ATOM 699 O O . TYR A 1 86 ? 8.731 -3.043 4.101 1.00 93.06 86 TYR A O 1
ATOM 707 N N . LEU A 1 87 ? 8.946 -2.928 1.863 1.00 93.19 87 LEU A N 1
ATOM 708 C CA . LEU A 1 87 ? 7.700 -2.194 1.644 1.00 93.19 87 LEU A CA 1
ATOM 709 C C . LEU A 1 87 ? 6.495 -3.016 2.113 1.00 93.19 87 LEU A C 1
ATOM 711 O O . LEU A 1 87 ? 5.684 -2.509 2.884 1.00 93.19 87 LEU A O 1
ATOM 715 N N . MET A 1 88 ? 6.407 -4.290 1.723 1.00 94.75 88 MET A N 1
ATOM 716 C CA . MET A 1 88 ? 5.318 -5.174 2.154 1.00 94.75 88 MET A CA 1
ATOM 717 C C . MET A 1 88 ? 5.292 -5.353 3.672 1.00 94.75 88 MET A C 1
ATOM 719 O O . MET A 1 88 ? 4.249 -5.158 4.291 1.00 94.75 88 MET A O 1
ATOM 723 N N . VAL A 1 89 ? 6.437 -5.655 4.292 1.00 96.06 89 VAL A N 1
ATOM 724 C CA . VAL A 1 89 ? 6.544 -5.790 5.755 1.00 96.06 89 VAL A CA 1
ATOM 725 C C . VAL A 1 89 ? 6.134 -4.494 6.456 1.00 96.06 89 VAL A C 1
ATOM 727 O O . VAL A 1 89 ? 5.386 -4.538 7.430 1.00 96.06 89 VAL A O 1
ATOM 730 N N . THR A 1 90 ? 6.566 -3.342 5.940 1.00 96.81 90 THR A N 1
ATOM 731 C CA . THR A 1 90 ? 6.195 -2.030 6.485 1.00 96.81 90 THR A CA 1
ATOM 732 C C . THR A 1 90 ? 4.691 -1.789 6.376 1.00 96.81 90 THR A C 1
ATOM 734 O O . THR A 1 90 ? 4.093 -1.339 7.346 1.00 96.81 90 THR A O 1
ATOM 737 N N . LEU A 1 91 ? 4.052 -2.130 5.251 1.00 96.75 91 LEU A N 1
ATOM 738 C CA . LEU A 1 91 ? 2.597 -2.008 5.092 1.00 96.75 91 LEU A CA 1
ATOM 739 C C . LEU A 1 91 ? 1.833 -2.878 6.096 1.00 96.75 91 LEU A C 1
ATOM 741 O O . LEU A 1 91 ? 0.909 -2.388 6.744 1.00 96.75 91 LEU A O 1
ATOM 745 N N . PHE A 1 92 ? 2.234 -4.141 6.268 1.00 97.00 92 PHE A N 1
ATOM 746 C CA . PHE A 1 92 ? 1.624 -5.024 7.267 1.00 97.00 92 PHE A CA 1
ATOM 747 C C . PHE A 1 92 ? 1.812 -4.494 8.686 1.00 97.00 92 PHE A C 1
ATOM 749 O O . PHE A 1 92 ? 0.877 -4.526 9.484 1.00 97.00 92 PHE A O 1
ATOM 756 N N . LEU A 1 93 ? 3.002 -3.979 8.992 1.00 97.00 93 LEU A N 1
ATOM 757 C CA . LEU A 1 93 ? 3.309 -3.391 10.286 1.00 97.00 93 LEU A CA 1
ATOM 758 C C . LEU A 1 93 ? 2.447 -2.149 10.535 1.00 97.00 93 LEU A C 1
ATOM 760 O O . LEU A 1 93 ? 1.797 -2.073 11.572 1.00 97.00 93 LEU A O 1
ATOM 764 N N . VAL A 1 94 ? 2.360 -1.223 9.577 1.00 97.19 94 VAL A N 1
ATOM 765 C CA . VAL A 1 94 ? 1.505 -0.027 9.666 1.00 97.19 94 VAL A CA 1
ATOM 766 C C . VAL A 1 94 ? 0.040 -0.409 9.859 1.00 97.19 94 VAL A C 1
ATOM 768 O O . VAL A 1 94 ? -0.611 0.154 10.733 1.00 97.19 94 VAL A O 1
ATOM 771 N N . LEU A 1 95 ? -0.476 -1.384 9.105 1.00 96.81 95 LEU A N 1
ATOM 772 C CA . LEU A 1 95 ? -1.854 -1.855 9.256 1.00 96.81 95 LEU A CA 1
ATOM 773 C C . LEU A 1 95 ? -2.087 -2.483 10.637 1.00 96.81 95 LEU A C 1
ATOM 775 O O . LEU A 1 95 ? -3.079 -2.175 11.294 1.00 96.81 95 LEU A O 1
ATOM 779 N N . GLY A 1 96 ? -1.163 -3.327 11.100 1.00 96.31 96 GLY A N 1
ATOM 780 C CA . GLY A 1 96 ? -1.230 -3.946 12.422 1.00 96.31 96 GLY A CA 1
ATOM 781 C C . GLY A 1 96 ? -1.198 -2.915 13.550 1.00 96.31 96 GLY A C 1
ATOM 782 O O . GLY A 1 96 ? -2.033 -2.964 14.451 1.00 96.31 96 GLY A O 1
ATOM 783 N N . PHE A 1 97 ? -0.289 -1.938 13.472 1.00 95.94 97 PHE A N 1
ATOM 784 C CA . PHE A 1 97 ? -0.227 -0.825 14.419 1.00 95.94 97 PHE A CA 1
ATOM 785 C C . PHE A 1 97 ? -1.483 0.032 14.369 1.00 95.94 97 PHE A C 1
ATOM 787 O O . PHE A 1 97 ? -2.011 0.373 15.418 1.00 95.94 97 PHE A O 1
ATOM 794 N N . TYR A 1 98 ? -1.987 0.354 13.179 1.00 94.19 98 TYR A N 1
ATOM 795 C CA . TYR A 1 98 ? -3.227 1.102 13.024 1.00 94.19 98 TYR A CA 1
ATOM 796 C C . TYR A 1 98 ? -4.378 0.384 13.727 1.00 94.19 98 TYR A C 1
ATOM 798 O O . TYR A 1 98 ? -5.036 0.979 14.574 1.00 94.19 98 TYR A O 1
ATOM 806 N N . ILE A 1 99 ? -4.582 -0.906 13.455 1.00 92.69 99 ILE A N 1
ATOM 807 C CA . ILE A 1 99 ? -5.621 -1.707 14.111 1.00 92.69 99 ILE A CA 1
ATOM 808 C C . ILE A 1 99 ? -5.421 -1.713 15.635 1.00 92.69 99 ILE A C 1
ATOM 810 O O . ILE A 1 99 ? -6.364 -1.445 16.375 1.00 92.69 99 ILE A O 1
ATOM 814 N N . GLY A 1 100 ? -4.196 -1.951 16.114 1.00 91.50 100 GLY A N 1
ATOM 815 C CA . GLY A 1 100 ? -3.883 -1.958 17.547 1.00 91.50 100 GLY A CA 1
ATOM 816 C C . GLY A 1 100 ? -4.126 -0.611 18.236 1.00 91.50 100 GLY A C 1
ATOM 817 O O . GLY A 1 100 ? -4.685 -0.571 19.329 1.00 91.50 100 GLY A O 1
ATOM 818 N N . LEU A 1 101 ? -3.764 0.496 17.586 1.00 92.06 101 LEU A N 1
ATOM 819 C CA . LEU A 1 101 ? -4.006 1.850 18.085 1.00 92.06 101 LEU A CA 1
ATOM 820 C C . LEU A 1 101 ? -5.498 2.190 18.100 1.00 92.06 101 LEU A C 1
ATOM 822 O O . LEU A 1 101 ? -5.957 2.805 19.061 1.00 92.06 101 LEU A O 1
ATOM 826 N N . ASN A 1 102 ? -6.262 1.758 17.090 1.00 89.56 102 ASN A N 1
ATOM 827 C CA . ASN A 1 102 ? -7.719 1.899 17.096 1.00 89.56 102 ASN A CA 1
ATOM 828 C C . ASN A 1 102 ? -8.328 1.116 18.264 1.00 89.56 102 ASN A C 1
ATOM 830 O O . ASN A 1 102 ? -9.097 1.683 19.028 1.00 89.56 102 ASN A O 1
ATOM 834 N N . PHE A 1 103 ? -7.916 -0.136 18.489 1.00 85.19 103 PHE A N 1
ATOM 835 C CA . PHE A 1 103 ? -8.399 -0.921 19.631 1.00 85.19 103 PHE A CA 1
ATOM 836 C C . PHE A 1 103 ? -8.001 -0.348 20.995 1.00 85.19 103 PHE A C 1
ATOM 838 O O . PHE A 1 103 ? -8.729 -0.542 21.961 1.00 85.19 103 PHE A O 1
ATOM 845 N N . MET A 1 104 ? -6.865 0.342 21.095 1.00 86.38 104 MET A N 1
ATOM 846 C CA . MET A 1 104 ? -6.460 1.020 22.329 1.00 86.38 104 MET A CA 1
ATOM 847 C C . MET A 1 104 ? -7.220 2.336 22.552 1.00 86.38 104 MET A C 1
ATOM 849 O O . MET A 1 104 ? -7.425 2.735 23.695 1.00 86.38 104 MET A O 1
ATOM 853 N N . SER A 1 105 ? -7.617 3.012 21.470 1.00 83.44 105 SER A N 1
ATOM 854 C CA . SER A 1 105 ? -8.301 4.312 21.524 1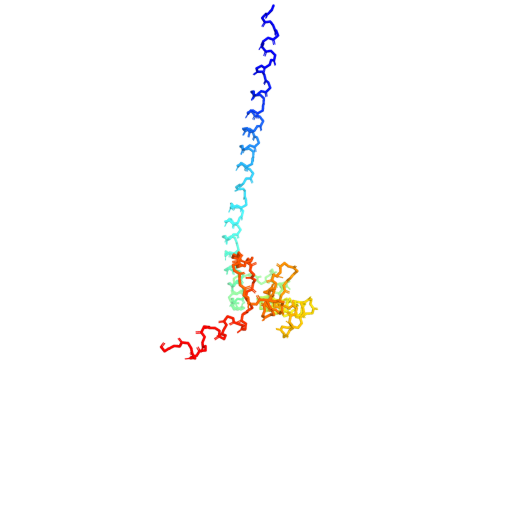.00 83.44 105 SER A CA 1
ATOM 855 C C . SER A 1 105 ? -9.822 4.183 21.636 1.00 83.44 105 SER A C 1
ATOM 857 O O . SER A 1 105 ? -10.475 5.074 22.174 1.00 83.44 105 SER A O 1
ATOM 859 N N . THR A 1 106 ? -10.403 3.096 21.131 1.00 78.19 106 THR A N 1
ATOM 860 C CA . THR A 1 106 ? -11.838 2.811 21.222 1.00 78.19 106 THR A CA 1
ATOM 861 C C . THR A 1 106 ? -12.141 1.991 22.477 1.00 78.19 106 THR A C 1
ATOM 863 O O . THR A 1 106 ? -11.345 1.158 22.906 1.00 78.19 106 THR A O 1
ATOM 866 N N . SER A 1 107 ? -13.316 2.211 23.074 1.00 66.88 107 SER A N 1
ATOM 867 C CA . SER A 1 107 ? -13.835 1.330 24.128 1.00 66.88 107 SER A CA 1
ATOM 868 C C . SER A 1 107 ? -13.904 -0.121 23.634 1.00 66.88 107 SER A C 1
ATOM 870 O O . SER A 1 107 ? -14.055 -0.356 22.436 1.00 66.88 107 SER A O 1
ATOM 872 N N . SER A 1 108 ? -13.818 -1.096 24.550 1.00 71.75 108 SER A N 1
ATOM 873 C CA . SER A 1 108 ? -13.988 -2.519 24.207 1.00 71.75 108 SER A CA 1
ATOM 874 C C . SER A 1 108 ? -15.190 -2.696 23.267 1.00 71.75 108 SER A C 1
ATOM 876 O O . SER A 1 108 ? -16.246 -2.141 23.571 1.00 71.75 108 SER A O 1
ATOM 878 N N . PRO A 1 109 ? -15.091 -3.481 22.179 1.00 65.19 109 PRO A N 1
ATOM 879 C CA . PRO A 1 109 ? -16.195 -3.683 21.233 1.00 65.19 109 PRO A CA 1
ATOM 880 C C . PRO A 1 109 ? -17.441 -4.332 21.864 1.00 65.19 109 PRO A C 1
ATOM 882 O O . PRO A 1 109 ? -18.488 -4.412 21.235 1.00 65.19 109 PRO A O 1
ATOM 885 N N . THR A 1 110 ? -17.332 -4.808 23.106 1.00 69.12 110 THR A N 1
ATOM 886 C CA . THR A 1 110 ? -18.433 -5.342 23.921 1.00 69.12 110 THR A CA 1
ATOM 887 C C . THR A 1 110 ? -19.037 -4.320 24.890 1.00 69.12 110 THR A C 1
ATOM 889 O O . THR A 1 110 ? -19.870 -4.678 25.720 1.00 69.12 110 THR A O 1
ATOM 892 N N . SER A 1 111 ? -18.592 -3.064 24.847 1.00 71.31 111 SER A N 1
ATOM 893 C CA . SER A 1 111 ? -19.048 -2.012 25.750 1.00 71.31 111 SER A CA 1
ATOM 894 C C . SER A 1 111 ? -20.424 -1.484 25.340 1.00 71.31 111 SER A C 1
ATOM 896 O O . SER A 1 111 ? -20.670 -1.184 24.174 1.00 71.31 111 SER A O 1
ATOM 898 N N . PHE A 1 112 ? -21.323 -1.282 26.303 1.00 66.31 112 PHE A N 1
ATOM 899 C CA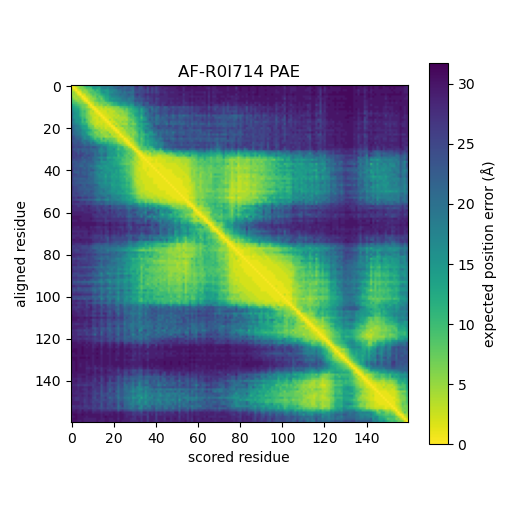 . PHE A 1 112 ? -22.605 -0.619 26.039 1.00 66.31 112 PHE A CA 1
ATOM 900 C C . PHE A 1 112 ? -22.425 0.843 25.601 1.00 66.31 112 PHE A C 1
ATOM 902 O O . PHE A 1 112 ? -23.231 1.354 24.835 1.00 66.31 112 PHE A O 1
ATOM 909 N N . TYR A 1 113 ? -21.318 1.490 25.983 1.00 68.88 113 TYR A N 1
ATOM 910 C CA . TYR A 1 113 ? -20.987 2.858 25.563 1.00 68.88 113 TYR A CA 1
ATOM 911 C C . TYR A 1 113 ? -20.652 2.992 24.067 1.00 68.88 113 TYR A C 1
ATOM 913 O O . TYR A 1 113 ? -20.534 4.103 23.572 1.00 68.88 113 TYR A O 1
ATOM 921 N N . THR A 1 114 ? -20.469 1.883 23.339 1.00 70.94 114 THR A N 1
ATOM 922 C CA . THR A 1 114 ? -20.382 1.903 21.865 1.00 70.94 114 THR A CA 1
ATOM 923 C C . THR A 1 114 ? -21.739 1.759 21.175 1.00 70.94 114 THR A C 1
ATOM 925 O O . THR A 1 114 ? -21.811 1.962 19.967 1.00 70.94 114 THR A O 1
ATOM 928 N N . LEU A 1 115 ? -22.799 1.403 21.911 1.00 73.75 115 LEU A N 1
ATOM 929 C CA . LEU A 1 115 ? -24.162 1.290 21.378 1.00 73.75 115 LEU A CA 1
ATOM 930 C C . LEU A 1 115 ? -24.951 2.599 21.486 1.00 73.75 115 LEU A C 1
ATOM 932 O O . LEU A 1 115 ? -25.847 2.813 20.678 1.00 73.75 115 LEU A O 1
ATOM 936 N N . PHE A 1 116 ? -24.610 3.454 22.452 1.00 74.12 116 PHE A N 1
ATOM 937 C CA . PHE A 1 116 ? -25.301 4.715 22.720 1.00 74.12 116 PHE A CA 1
ATOM 938 C C . PHE A 1 116 ? -24.315 5.880 22.646 1.00 74.12 116 PHE A C 1
ATOM 940 O O . PHE A 1 116 ? -23.238 5.815 23.242 1.00 74.12 116 PHE A O 1
ATOM 947 N N . ASP A 1 117 ? -24.683 6.937 21.924 1.00 78.69 117 ASP A N 1
ATOM 948 C CA . ASP A 1 117 ? -23.959 8.208 21.917 1.00 78.69 117 ASP A CA 1
ATOM 949 C C . ASP A 1 117 ? -24.661 9.253 22.806 1.00 78.69 117 ASP A C 1
ATOM 951 O O . ASP A 1 117 ? -25.716 8.996 23.383 1.00 78.69 117 ASP A O 1
ATOM 955 N N . GLU A 1 118 ? -24.066 10.441 22.949 1.00 80.25 118 GLU A N 1
ATOM 956 C CA . GLU A 1 118 ? -24.608 11.522 23.792 1.00 80.25 118 GLU A CA 1
ATOM 957 C C . GLU A 1 118 ? -25.954 12.079 23.285 1.00 80.25 118 GLU A C 1
ATOM 959 O O . GLU A 1 118 ? -26.684 12.712 24.046 1.00 80.25 118 GLU A O 1
ATOM 964 N N . TYR A 1 119 ? -26.297 11.837 22.018 1.00 77.88 119 TYR A N 1
ATOM 965 C CA . TYR A 1 119 ? -27.537 12.305 21.398 1.00 77.88 119 TYR A CA 1
ATOM 966 C C . TYR A 1 119 ? -28.627 11.229 21.344 1.00 77.88 119 TYR A C 1
ATOM 968 O O . TYR A 1 119 ? -29.747 11.533 20.924 1.00 77.88 119 TYR A O 1
ATOM 976 N N . SER A 1 120 ? -28.329 10.004 21.785 1.00 80.31 120 SER A N 1
ATOM 977 C CA . SER A 1 120 ? -29.282 8.905 21.754 1.00 80.31 120 SER A CA 1
ATOM 978 C C . SER A 1 120 ? -30.439 9.177 22.712 1.00 80.31 120 SER A C 1
ATOM 980 O O . SER A 1 120 ? -30.248 9.407 23.909 1.00 80.31 120 SER A O 1
ATOM 982 N N . THR A 1 121 ? -31.656 9.197 22.172 1.00 78.00 121 THR A N 1
ATOM 983 C CA . THR A 1 121 ? -32.858 9.529 22.944 1.00 78.00 121 THR A CA 1
ATOM 984 C C . THR A 1 121 ? -33.514 8.249 23.446 1.00 78.00 121 THR A C 1
ATOM 986 O O . THR A 1 121 ? -34.104 7.508 22.662 1.00 78.00 121 THR A O 1
ATOM 989 N N . GLU A 1 122 ? -33.432 7.989 24.753 1.00 70.44 122 GLU A N 1
ATOM 990 C CA . GLU A 1 122 ? -34.079 6.822 25.360 1.00 70.44 122 GLU A CA 1
ATOM 991 C C . GLU A 1 122 ? -35.611 6.940 25.312 1.00 70.44 122 GLU A C 1
ATOM 993 O O . GLU A 1 122 ? -36.190 7.986 25.626 1.00 70.44 122 GLU A O 1
ATOM 998 N N . ASP A 1 123 ? -36.280 5.835 24.970 1.00 66.19 123 ASP A N 1
ATOM 999 C CA . ASP A 1 123 ? -37.716 5.677 25.191 1.00 66.19 123 ASP A CA 1
ATOM 1000 C C . ASP A 1 123 ? -38.026 5.908 26.676 1.00 66.19 123 ASP A C 1
ATOM 1002 O O . ASP A 1 123 ? -37.609 5.138 27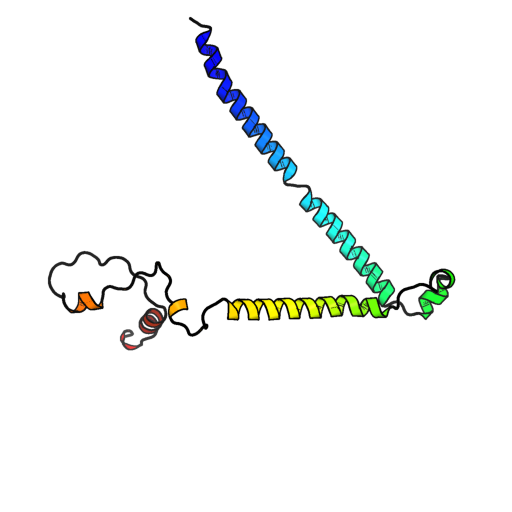.542 1.00 66.19 123 ASP A O 1
ATOM 1006 N N . GLY A 1 124 ? -38.821 6.933 26.991 1.00 57.59 124 GLY A N 1
ATOM 1007 C CA . GLY A 1 124 ? -39.301 7.238 28.348 1.00 57.59 124 GLY A CA 1
ATOM 1008 C C . GLY A 1 124 ? -40.262 6.190 28.944 1.00 57.59 124 GLY A C 1
ATOM 1009 O O . GLY A 1 124 ? -41.090 6.517 29.801 1.00 57.59 124 GLY A O 1
ATOM 1010 N N . ASP A 1 125 ? -40.181 4.937 28.493 1.00 57.59 125 ASP A N 1
ATOM 1011 C CA . ASP A 1 125 ? -41.117 3.843 28.755 1.00 57.59 125 ASP A CA 1
ATOM 1012 C C . ASP A 1 125 ? -41.201 3.478 30.247 1.00 57.59 125 ASP A C 1
ATOM 1014 O O . ASP A 1 125 ? -42.266 3.085 30.731 1.00 57.59 125 ASP A O 1
ATOM 1018 N N . PHE A 1 126 ? -40.138 3.692 31.037 1.00 52.53 126 PHE A N 1
ATOM 1019 C CA . PHE A 1 126 ? -40.191 3.383 32.474 1.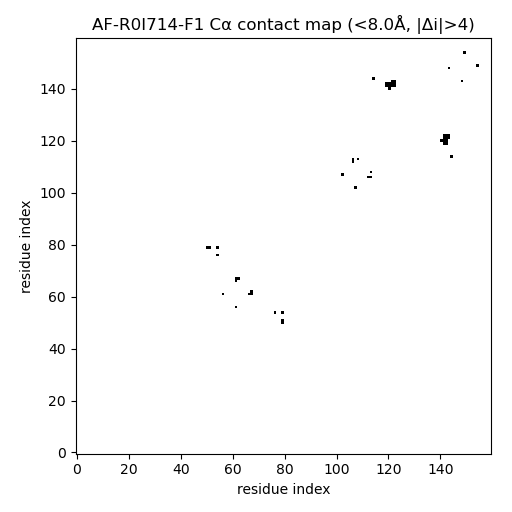00 52.53 126 PHE A CA 1
ATOM 1020 C C . PHE A 1 126 ? -41.145 4.308 33.252 1.00 52.53 126 PHE A C 1
ATOM 1022 O O . PHE A 1 126 ? -41.734 3.903 34.253 1.00 52.53 126 PHE A O 1
ATOM 1029 N N . VAL A 1 127 ? -41.358 5.538 32.774 1.00 49.81 127 VAL A N 1
ATOM 1030 C CA . VAL A 1 127 ? -42.327 6.478 33.367 1.00 49.81 127 VAL A CA 1
ATOM 1031 C C . VAL A 1 127 ? -43.722 6.281 32.763 1.00 49.81 127 VAL A C 1
ATOM 1033 O O . VAL A 1 127 ? -44.735 6.589 33.396 1.00 49.81 127 VAL A O 1
ATOM 1036 N N . HIS A 1 128 ? -43.800 5.731 31.552 1.00 47.81 128 HIS A N 1
ATOM 1037 C CA . HIS A 1 128 ? -45.031 5.676 30.780 1.00 47.81 128 HIS A CA 1
ATOM 1038 C C . HIS A 1 128 ? -45.911 4.453 31.078 1.00 47.81 128 HIS A C 1
ATOM 1040 O O . HIS A 1 128 ? -47.138 4.576 31.062 1.00 47.81 128 HIS A O 1
ATOM 1046 N N . LEU A 1 129 ? -45.327 3.313 31.464 1.00 51.94 129 LEU A N 1
ATOM 1047 C CA . LEU A 1 129 ? -46.093 2.135 31.901 1.00 51.94 129 LEU A CA 1
ATOM 1048 C C . LEU A 1 129 ? -46.920 2.384 33.180 1.00 51.94 129 LEU A C 1
ATOM 1050 O O . LEU A 1 129 ? -47.882 1.663 33.435 1.00 51.94 129 LEU A O 1
ATOM 1054 N N . VAL A 1 130 ? -46.586 3.420 33.960 1.00 51.44 130 VAL A N 1
ATOM 1055 C CA . VAL A 1 130 ? -47.331 3.841 35.164 1.00 51.44 130 VAL A CA 1
ATOM 1056 C C . VAL A 1 130 ? -48.484 4.801 34.830 1.00 51.44 130 VAL A C 1
ATOM 1058 O O . VAL A 1 130 ? -49.443 4.904 35.589 1.00 51.44 130 VAL A O 1
ATOM 1061 N N . LYS A 1 131 ? -48.4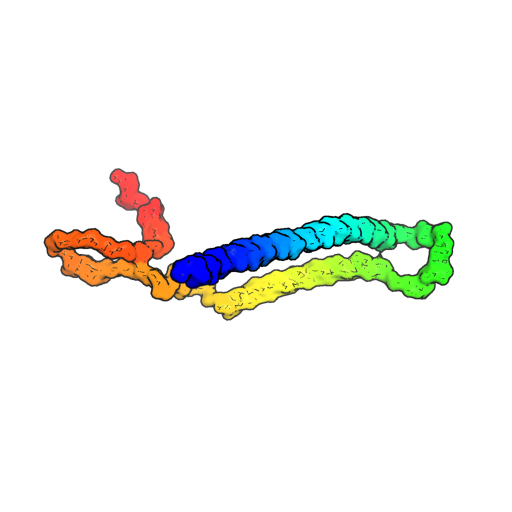34 5.484 33.679 1.00 49.03 131 LYS A N 1
ATOM 1062 C CA . LYS A 1 131 ? -49.476 6.405 33.197 1.00 49.03 131 LYS A CA 1
ATOM 1063 C C . LYS A 1 131 ? -50.092 5.864 31.915 1.00 49.03 131 LYS A C 1
ATOM 1065 O O . LYS A 1 131 ? -49.875 6.393 30.826 1.00 49.03 131 LYS A O 1
ATOM 1070 N N . LYS A 1 132 ? -50.858 4.791 32.045 1.00 52.84 132 LYS A N 1
ATOM 1071 C CA . LYS A 1 132 ? -51.749 4.342 30.984 1.00 52.84 132 LYS A CA 1
ATOM 1072 C C . LYS A 1 132 ? -53.175 4.583 31.440 1.00 52.84 132 LYS A C 1
ATOM 1074 O O . LYS A 1 132 ? -53.725 3.738 32.125 1.00 52.84 132 LYS A O 1
ATOM 1079 N N . GLU A 1 133 ? -53.701 5.755 31.097 1.00 51.81 133 GLU A N 1
ATOM 1080 C CA . GLU A 1 133 ? -55.098 6.002 30.722 1.00 51.81 133 GLU A CA 1
ATOM 1081 C C . GLU A 1 133 ? -55.293 7.509 30.472 1.00 51.81 133 GLU A C 1
ATOM 1083 O O . GLU A 1 133 ? -54.823 8.335 31.250 1.00 51.81 133 GLU A O 1
ATOM 1088 N N . GLU A 1 134 ? -55.979 7.813 29.366 1.00 51.03 134 GLU A N 1
ATOM 1089 C CA . GLU A 1 134 ? -56.452 9.122 28.871 1.00 51.03 134 GLU A CA 1
ATOM 1090 C C . GLU A 1 134 ? -55.525 9.920 27.922 1.00 51.03 134 GLU A C 1
ATOM 1092 O O . GLU A 1 134 ? -54.427 10.345 28.274 1.00 51.03 134 GLU A O 1
ATOM 1097 N N . ASP A 1 135 ? -56.020 10.071 26.680 1.00 62.28 135 ASP A N 1
ATOM 1098 C CA . ASP A 1 135 ? -55.600 10.947 25.571 1.00 62.28 135 ASP A CA 1
ATOM 1099 C C . ASP A 1 135 ? -54.167 11.478 25.627 1.00 62.28 135 ASP A C 1
ATOM 1101 O O . ASP A 1 135 ? -53.911 12.655 25.903 1.00 62.28 135 ASP A O 1
ATOM 1105 N N . LYS A 1 136 ? -53.204 10.608 25.309 1.00 57.81 136 LYS A N 1
ATOM 1106 C CA . LYS A 1 136 ? -51.815 11.035 25.220 1.00 57.81 136 LYS A CA 1
ATOM 1107 C C . LYS A 1 136 ? -51.475 11.557 23.816 1.00 57.81 136 LYS A C 1
ATOM 1109 O O . LYS A 1 136 ? -51.779 10.875 22.834 1.00 57.81 136 LYS A O 1
ATOM 1114 N N . PRO A 1 137 ? -50.838 12.739 23.692 1.00 70.38 137 PRO A N 1
ATOM 1115 C CA . PRO A 1 137 ? -50.215 13.150 22.437 1.00 70.38 137 PRO A CA 1
ATOM 1116 C C . PRO A 1 137 ? -49.193 12.106 21.976 1.00 70.38 137 PRO A C 1
ATOM 1118 O O . PRO A 1 137 ? -48.635 11.385 22.801 1.00 70.38 137 PRO A O 1
ATOM 1121 N N . ILE A 1 138 ? -48.962 12.049 20.659 1.00 66.25 138 ILE A N 1
ATOM 1122 C CA . ILE A 1 138 ? -47.962 11.172 20.033 1.00 66.25 138 ILE A CA 1
ATOM 1123 C C . ILE A 1 138 ? -46.645 11.311 20.798 1.00 66.25 138 ILE A C 1
ATOM 1125 O O . ILE A 1 138 ? -46.189 12.433 21.040 1.00 66.25 138 ILE A O 1
ATOM 1129 N N . ASP A 1 139 ? -46.069 10.178 21.194 1.00 67.19 139 ASP A N 1
ATOM 1130 C CA . ASP A 1 139 ? -44.811 10.179 21.922 1.00 67.19 139 ASP A CA 1
ATOM 1131 C C . ASP A 1 139 ? -43.697 10.825 21.081 1.00 67.19 139 ASP A C 1
ATOM 1133 O O . ASP A 1 139 ? -43.685 10.702 19.850 1.00 67.19 139 ASP A O 1
ATOM 1137 N N . PRO A 1 140 ? -42.779 11.566 21.724 1.00 73.38 140 PRO A N 1
ATOM 1138 C CA . PRO A 1 140 ? -41.615 12.108 21.041 1.00 73.38 140 PRO A CA 1
ATOM 1139 C C . PRO A 1 140 ? -40.795 10.979 20.407 1.00 73.38 140 PRO A C 1
ATOM 1141 O O . PRO A 1 140 ? -40.732 9.875 20.942 1.00 73.38 140 PRO A O 1
ATOM 1144 N N . ILE A 1 141 ? -40.171 11.268 19.263 1.00 78.81 141 ILE A N 1
ATOM 1145 C CA . ILE A 1 141 ? -39.305 10.308 18.575 1.00 78.81 141 ILE A CA 1
ATOM 1146 C C . ILE A 1 141 ? -38.124 9.926 19.476 1.00 78.81 141 ILE A C 1
ATOM 1148 O O . ILE A 1 141 ? -37.494 10.793 20.082 1.00 78.81 141 ILE A O 1
ATOM 1152 N N . SER A 1 142 ? -37.854 8.632 19.554 1.00 80.50 142 SER A N 1
ATOM 1153 C CA . SER A 1 142 ? -36.830 8.003 20.385 1.00 80.50 142 SER A CA 1
ATOM 1154 C C . SER A 1 142 ? -36.054 6.980 19.558 1.00 80.50 142 SER A C 1
ATOM 1156 O O . SER A 1 142 ? -36.551 6.462 18.550 1.00 80.50 142 SER A O 1
ATOM 1158 N N . ASP A 1 143 ? -34.823 6.695 19.974 1.00 83.75 143 ASP A N 1
ATOM 1159 C CA . ASP A 1 143 ? -33.988 5.704 19.312 1.00 83.75 143 ASP A CA 1
ATOM 1160 C C . ASP A 1 143 ? -34.287 4.305 19.857 1.00 83.75 143 ASP A C 1
ATOM 1162 O O . ASP A 1 143 ? -34.332 4.070 21.066 1.00 83.75 143 ASP A O 1
ATOM 1166 N N . ILE A 1 144 ? -34.458 3.348 18.945 1.00 79.94 144 ILE A N 1
ATOM 1167 C CA . ILE A 1 144 ? -34.591 1.929 19.279 1.00 79.94 144 ILE A CA 1
ATOM 1168 C C . ILE A 1 144 ? -33.217 1.277 19.148 1.00 79.94 144 ILE A C 1
ATOM 1170 O O . ILE A 1 144 ? -32.603 1.302 18.079 1.00 79.94 144 ILE A O 1
ATOM 1174 N N . ASP A 1 145 ? -32.751 0.639 20.221 1.00 81.25 145 ASP A N 1
ATOM 1175 C CA . ASP A 1 145 ? -31.492 -0.092 20.209 1.00 81.25 145 ASP A CA 1
ATOM 1176 C C . ASP A 1 145 ? -31.565 -1.329 19.299 1.00 81.25 145 ASP A C 1
ATOM 1178 O O . ASP A 1 145 ? -32.615 -1.956 19.115 1.00 81.25 145 ASP A O 1
ATOM 1182 N N . ILE A 1 146 ? -30.418 -1.730 18.745 1.00 81.44 146 ILE A N 1
ATOM 1183 C CA . ILE A 1 146 ? -30.367 -2.856 17.805 1.00 81.44 146 ILE A CA 1
ATOM 1184 C C . ILE A 1 146 ? -30.798 -4.184 18.440 1.00 81.44 146 ILE A C 1
ATOM 1186 O O . ILE A 1 146 ? -31.275 -5.072 17.735 1.00 81.44 146 ILE A O 1
ATOM 1190 N N . THR A 1 147 ? -30.693 -4.327 19.764 1.00 83.38 147 THR A N 1
ATOM 1191 C CA . THR A 1 147 ? -31.167 -5.522 20.473 1.00 83.38 147 THR A CA 1
ATOM 1192 C C . THR A 1 147 ? -32.689 -5.568 20.460 1.00 83.38 147 THR A C 1
ATOM 1194 O O . THR A 1 147 ? -33.260 -6.595 20.089 1.00 83.38 147 THR A O 1
ATOM 1197 N N . ARG A 1 148 ? -33.357 -4.456 20.797 1.00 79.69 148 ARG A N 1
ATOM 1198 C CA . ARG A 1 148 ? -34.820 -4.340 20.737 1.00 79.69 148 ARG A CA 1
ATOM 1199 C C . ARG A 1 148 ? -35.334 -4.430 19.307 1.00 79.69 148 ARG A C 1
ATOM 1201 O O . ARG A 1 148 ? -36.304 -5.147 19.084 1.00 79.69 148 ARG A O 1
ATOM 1208 N N . ALA A 1 149 ? -34.659 -3.824 18.329 1.00 83.81 149 ALA A N 1
ATOM 1209 C CA . ALA A 1 149 ? -35.003 -3.985 16.914 1.00 83.81 149 ALA A CA 1
ATOM 1210 C C . ALA A 1 149 ? -34.901 -5.453 16.459 1.00 83.81 149 ALA A C 1
ATOM 1212 O O . ALA A 1 149 ? -35.816 -5.964 15.818 1.00 83.81 149 ALA A O 1
ATOM 1213 N N . ASN A 1 150 ? -33.826 -6.157 16.834 1.00 85.81 150 ASN A N 1
ATOM 1214 C CA . ASN A 1 150 ? -33.629 -7.570 16.505 1.00 85.81 150 ASN A CA 1
ATOM 1215 C C . ASN A 1 150 ? -34.704 -8.458 17.153 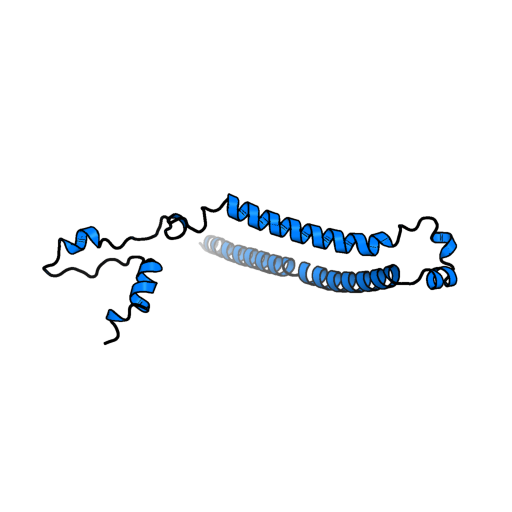1.00 85.81 150 ASN A C 1
ATOM 1217 O O . ASN A 1 150 ? -35.257 -9.341 16.502 1.00 85.81 150 ASN A O 1
ATOM 1221 N N . VAL A 1 151 ? -35.059 -8.196 18.414 1.00 86.69 151 VAL A N 1
ATOM 1222 C CA . VAL A 1 151 ? -36.178 -8.884 19.072 1.00 86.69 151 VAL A CA 1
ATOM 1223 C C . VAL A 1 151 ? -37.488 -8.586 18.342 1.00 86.69 151 VAL A C 1
ATOM 1225 O O . VAL A 1 151 ? -38.178 -9.517 17.961 1.00 86.69 151 VAL A O 1
ATOM 1228 N N . LEU A 1 152 ? -37.820 -7.327 18.060 1.00 84.25 152 LEU A N 1
ATOM 1229 C CA . LEU A 1 152 ? -39.070 -6.977 17.373 1.00 84.25 152 LEU A CA 1
ATOM 1230 C C . LEU A 1 152 ? -39.174 -7.587 15.967 1.00 84.25 152 LEU A C 1
ATOM 1232 O O . LEU A 1 152 ? -40.258 -7.987 15.551 1.00 84.25 152 LEU A O 1
ATOM 1236 N N . MET A 1 153 ? -38.059 -7.666 15.239 1.00 82.69 153 MET A N 1
ATOM 1237 C CA . MET A 1 153 ? -38.032 -8.150 13.860 1.00 82.69 153 MET A CA 1
ATOM 1238 C C . MET A 1 153 ? -38.066 -9.681 13.757 1.00 82.69 153 MET A C 1
ATOM 1240 O O . MET A 1 153 ? -38.664 -10.211 12.821 1.00 82.69 153 MET A O 1
ATOM 1244 N N . PHE A 1 154 ? -37.432 -10.397 14.692 1.00 86.12 154 PHE A N 1
ATOM 1245 C CA . PHE A 1 154 ? -37.275 -11.856 14.617 1.00 86.12 154 PHE A CA 1
ATOM 1246 C C . PHE A 1 154 ? -38.032 -12.630 15.702 1.00 86.12 154 PHE A C 1
ATOM 1248 O O . PHE A 1 154 ? -38.043 -13.864 15.678 1.00 86.12 154 PHE A O 1
ATOM 1255 N N . ASP A 1 155 ? -38.695 -11.955 16.642 1.00 81.25 155 ASP A N 1
ATOM 1256 C CA . ASP A 1 155 ? -39.555 -12.621 17.614 1.00 81.25 155 ASP A CA 1
ATOM 1257 C C . ASP A 1 155 ? -40.840 -13.124 16.937 1.00 81.25 155 ASP A C 1
ATOM 1259 O O . ASP A 1 155 ? -41.794 -12.398 16.655 1.00 81.25 155 ASP A O 1
ATOM 1263 N N . SER A 1 156 ? -40.858 -14.434 16.700 1.00 64.69 156 SER A N 1
ATOM 1264 C CA . SER A 1 156 ? -41.970 -15.198 16.119 1.00 64.69 156 SER A CA 1
ATOM 1265 C C . SER A 1 156 ? -43.308 -15.087 16.870 1.00 64.69 156 SER A C 1
ATOM 1267 O O . SER A 1 156 ? -44.331 -15.547 16.362 1.00 64.69 156 SER A O 1
ATOM 1269 N N . ARG A 1 157 ? -43.345 -14.465 18.057 1.00 64.00 157 ARG A N 1
ATOM 1270 C CA . ARG A 1 157 ? -44.576 -14.253 18.836 1.00 64.00 157 ARG A CA 1
ATOM 1271 C C . ARG A 1 157 ? -45.577 -13.285 18.192 1.00 64.00 157 ARG A C 1
ATOM 1273 O O . ARG A 1 157 ? -46.747 -13.332 18.562 1.00 64.00 157 ARG A O 1
ATOM 1280 N N . HIS A 1 158 ? -45.161 -12.480 17.213 1.00 56.31 158 HIS A N 1
ATOM 1281 C CA . HIS A 1 158 ? -46.040 -11.568 16.464 1.00 56.31 158 HIS A CA 1
ATOM 1282 C C . HIS A 1 158 ? -46.418 -12.060 15.051 1.00 56.31 158 HIS A C 1
ATOM 1284 O O . HIS A 1 158 ? -47.183 -11.391 14.363 1.00 56.31 158 HIS A O 1
ATOM 1290 N N . ALA A 1 159 ? -45.931 -13.227 14.612 1.00 58.22 159 ALA A N 1
ATOM 1291 C CA . ALA A 1 159 ? -46.134 -13.752 13.254 1.00 58.22 159 ALA A CA 1
ATOM 1292 C C . ALA A 1 159 ? -47.422 -14.592 13.080 1.00 58.22 159 ALA A C 1
ATOM 1294 O O . ALA A 1 159 ? -47.410 -15.585 12.351 1.00 58.22 159 ALA A O 1
ATOM 1295 N N . LYS A 1 160 ? -48.517 -14.242 13.766 1.00 46.47 160 LYS A N 1
ATOM 1296 C CA . LYS A 1 160 ? -49.771 -15.013 13.740 1.00 46.47 160 LYS A CA 1
ATOM 1297 C C . LYS A 1 160 ? -50.945 -14.219 13.192 1.00 46.47 160 LYS A C 1
ATOM 1299 O O . LYS A 1 160 ? -51.131 -13.075 13.655 1.00 46.47 160 LYS A O 1
#

Sequence (160 aa):
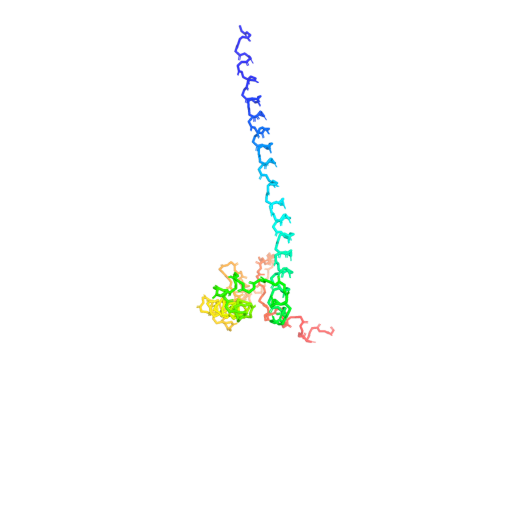MEEEADLAKSPRRNLRRIKGDGMQDSEMISKPYEVYGFVGSILTVVATVIFLIWGYAPEMLLESLGISHYYYYYPNKYWALAMPLYLMVTLFLVLGFYIGLNFMSTSSPTSFYTLFDEYSTEDGDFVHLVKKEEDKPIDPISDIDITRANVLMFDSRHAK

Organism: NCBI:txid81985

InterPro domains:
  IPR013717 PIG-P [PF08510] (33-154)
  IPR016542 Phosphatidylinositol N-acetylglucosaminyltransferase, GPI19/PIG-P subunit [PIRSF008765] (27-158)

Secondary structure (DSSP, 8-state):
--SHHHHTTSHHHHHHHHHHHHHHHHHHHTSHHHHHHHHHHHHHHHHHHHHHHHHHS-HHHHHHTTTHHHHTT---THHHHHHHHHHHHHHHHHHHHHHHHHHHHS--TT-GGGT--TT----THHHHTT--SS-PPPPPP-PPPHHHHHHHHH-GGG--

pLDDT: mean 73.68, std 14.47, range [46.47, 97.19]

Radius of gyration: 35.05 Å; Cα contacts (8 Å, |Δi|>4): 26; chains: 1; bounding box: 90×82×58 Å